Protein AF-A0A5K1H1U4-F1 (afdb_monomer_lite)

Organism: NCBI:txid210225

InterPro domains:
  IPR005630 Terpene synthase, metal-binding domain [PF03936] (1-56)
  IPR008949 Isoprenoid synthase domain superfamily [G3DSA:1.10.600.10] (1-58)
  IPR008949 Isoprenoid synthase domain superfamily [SSF48576] (1-56)

Sequence (58 aa):
WVSVCRAYLVGVRWHHARQTPRLEEYLSNIRAAMTGPILLPAHFFLYQNIEEQAIQKL

Structure (mmCIF, N/CA/C/O backbone):
data_AF-A0A5K1H1U4-F1
#
_entry.id   AF-A0A5K1H1U4-F1
#
loop_
_atom_site.group_PDB
_atom_site.id
_atom_site.type_symbol
_atom_site.label_atom_id
_atom_site.label_alt_id
_atom_site.label_comp_id
_atom_site.label_asym_id
_atom_site.label_entity_id
_atom_site.label_seq_id
_atom_site.pdbx_PDB_ins_code
_atom_site.Cartn_x
_atom_site.Cartn_y
_atom_site.Cartn_z
_atom_site.occupancy
_atom_site.B_iso_or_equiv
_atom_site.auth_seq_id
_atom_site.auth_comp_id
_atom_site.auth_asym_id
_atom_site.auth_atom_id
_atom_site.pdbx_PDB_model_num
ATOM 1 N N . TRP A 1 1 ? -9.454 -3.305 4.233 1.00 79.31 1 TRP A N 1
ATOM 2 C CA . TRP A 1 1 ? -9.536 -4.462 3.310 1.00 79.31 1 TRP A CA 1
ATOM 3 C C . TRP A 1 1 ? -9.541 -4.064 1.839 1.00 79.31 1 TRP A C 1
ATOM 5 O O . TRP A 1 1 ? -8.589 -4.411 1.156 1.00 79.31 1 TRP A O 1
ATOM 15 N N . VAL A 1 2 ? -10.531 -3.306 1.340 1.00 87.81 2 VAL A N 1
ATOM 16 C CA . VAL A 1 2 ? -10.600 -2.914 -0.090 1.00 87.81 2 VAL A CA 1
ATOM 17 C C . VAL A 1 2 ? -9.319 -2.230 -0.590 1.00 87.81 2 VAL A C 1
ATOM 19 O O . VAL A 1 2 ? -8.845 -2.545 -1.679 1.00 87.81 2 VAL A O 1
ATOM 22 N N . SER A 1 3 ? -8.735 -1.330 0.206 1.00 85.12 3 SER A N 1
ATOM 23 C CA . SER A 1 3 ? -7.464 -0.656 -0.102 1.00 85.12 3 SER A CA 1
ATOM 24 C C . SER A 1 3 ? -6.307 -1.639 -0.310 1.00 85.12 3 SER A C 1
ATOM 26 O O . SER A 1 3 ? -5.606 -1.553 -1.313 1.00 85.12 3 SER A O 1
ATOM 28 N N . VAL A 1 4 ? -6.166 -2.620 0.584 1.00 87.50 4 VAL A N 1
ATOM 29 C CA . VAL A 1 4 ? -5.130 -3.663 0.517 1.00 87.50 4 VAL A CA 1
ATOM 30 C C . VAL A 1 4 ? -5.301 -4.531 -0.727 1.00 87.50 4 VAL A C 1
ATOM 32 O O . VAL A 1 4 ? -4.349 -4.738 -1.475 1.00 87.50 4 VAL A O 1
ATOM 35 N N . CYS A 1 5 ? -6.531 -4.971 -1.015 1.00 91.19 5 CYS A N 1
ATOM 36 C CA . CYS A 1 5 ? -6.818 -5.753 -2.218 1.00 91.19 5 CYS A CA 1
ATOM 37 C C . CYS A 1 5 ? -6.473 -4.975 -3.497 1.00 91.19 5 CYS A C 1
ATOM 39 O O . CYS A 1 5 ? -5.874 -5.533 -4.416 1.00 91.19 5 CYS A O 1
ATOM 41 N N . ARG A 1 6 ? -6.802 -3.676 -3.559 1.00 93.38 6 ARG A N 1
ATOM 42 C CA . ARG A 1 6 ? -6.416 -2.819 -4.692 1.00 93.38 6 ARG A CA 1
ATOM 43 C C . ARG A 1 6 ? -4.898 -2.711 -4.823 1.00 93.38 6 ARG A C 1
ATOM 45 O O . ARG A 1 6 ? -4.393 -2.827 -5.936 1.00 93.38 6 ARG A O 1
ATOM 52 N N . ALA A 1 7 ? -4.180 -2.551 -3.714 1.00 93.50 7 ALA A N 1
ATOM 53 C CA . ALA A 1 7 ? -2.725 -2.448 -3.727 1.00 93.50 7 ALA A CA 1
ATOM 54 C C . ALA A 1 7 ? -2.041 -3.743 -4.212 1.00 93.50 7 ALA A C 1
ATOM 56 O O . ALA A 1 7 ? -1.066 -3.690 -4.966 1.00 93.50 7 ALA A O 1
ATOM 57 N N . TYR A 1 8 ? -2.590 -4.914 -3.868 1.00 93.75 8 TYR A N 1
ATOM 58 C CA . TYR A 1 8 ? -2.137 -6.193 -4.429 1.00 93.75 8 TYR A CA 1
ATOM 59 C C . TYR A 1 8 ? -2.388 -6.294 -5.932 1.00 93.75 8 TYR A C 1
ATOM 61 O O . TYR A 1 8 ? -1.491 -6.695 -6.671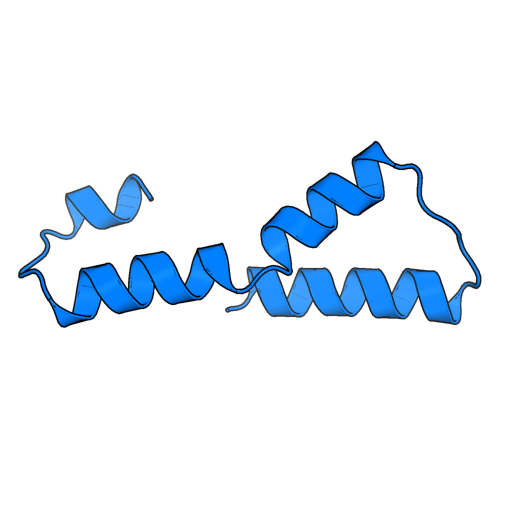 1.00 93.75 8 TYR A O 1
ATOM 69 N N . LEU A 1 9 ? -3.562 -5.875 -6.411 1.00 96.75 9 LEU A 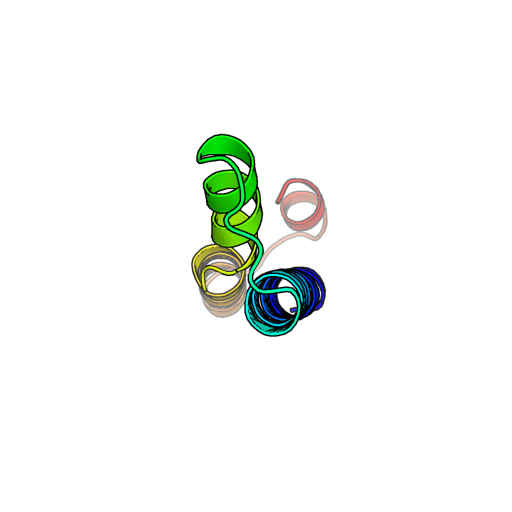N 1
ATOM 70 C CA . LEU A 1 9 ? -3.857 -5.869 -7.847 1.00 96.75 9 LEU A CA 1
ATOM 71 C C . LEU A 1 9 ? -2.903 -4.958 -8.633 1.00 96.75 9 LEU A C 1
ATOM 73 O O . LEU A 1 9 ? -2.528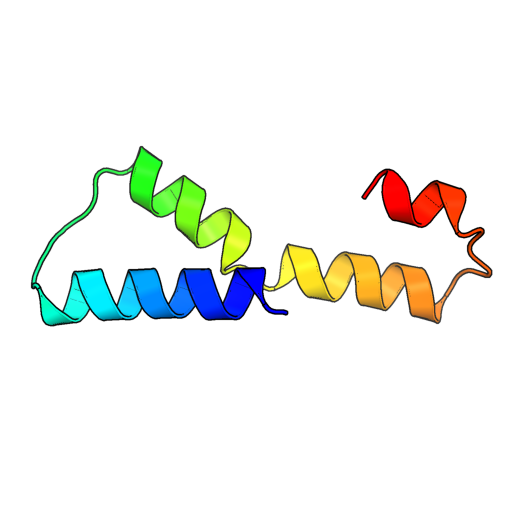 -5.300 -9.753 1.00 96.75 9 LEU A O 1
ATOM 77 N N . VAL A 1 10 ? -2.478 -3.830 -8.059 1.00 96.75 10 VAL A N 1
ATOM 78 C CA . VAL A 1 10 ? -1.444 -2.970 -8.658 1.00 96.75 10 VAL A CA 1
ATOM 79 C C . VAL A 1 10 ? -0.113 -3.718 -8.779 1.00 96.75 10 VAL A C 1
ATOM 81 O O . VAL A 1 10 ? 0.473 -3.732 -9.860 1.00 96.75 10 VAL A O 1
ATOM 84 N N . GLY A 1 11 ? 0.318 -4.419 -7.724 1.00 95.31 11 GLY A N 1
ATOM 85 C CA . GLY A 1 11 ? 1.526 -5.252 -7.765 1.00 95.31 11 GLY A CA 1
ATOM 86 C C . GLY A 1 11 ? 1.455 -6.351 -8.831 1.00 95.31 11 GLY A C 1
ATOM 87 O O . GLY A 1 11 ? 2.401 -6.538 -9.598 1.00 95.31 11 GLY A O 1
ATOM 88 N N . VAL A 1 12 ? 0.303 -7.018 -8.948 1.00 97.06 12 VAL A N 1
ATOM 89 C CA . VAL A 1 12 ? 0.052 -8.027 -9.992 1.00 97.06 12 VAL A CA 1
ATOM 90 C C . VAL A 1 12 ? 0.136 -7.413 -11.392 1.00 97.06 12 VAL A C 1
ATOM 92 O O . VAL A 1 12 ? 0.729 -8.018 -12.285 1.00 97.06 12 VAL A O 1
ATOM 95 N N . ARG A 1 13 ? -0.409 -6.207 -11.598 1.00 97.56 13 ARG A N 1
ATOM 96 C CA . ARG A 1 13 ? -0.334 -5.505 -12.891 1.00 97.56 13 ARG A CA 1
ATOM 97 C C . ARG A 1 13 ? 1.099 -5.157 -13.272 1.00 97.56 13 ARG A C 1
ATOM 99 O O . ARG A 1 13 ? 1.482 -5.424 -14.408 1.00 97.56 13 ARG A O 1
ATOM 106 N N . TRP A 1 14 ? 1.889 -4.618 -12.342 1.00 97.44 14 TRP A N 1
ATOM 107 C CA . TRP A 1 14 ? 3.306 -4.332 -12.587 1.00 97.44 14 TRP A CA 1
ATOM 108 C C . TRP A 1 14 ? 4.073 -5.595 -12.976 1.00 97.44 14 TRP A C 1
ATOM 110 O O . TRP A 1 14 ? 4.768 -5.603 -13.992 1.00 97.44 14 TRP A O 1
ATOM 120 N N . HIS A 1 15 ? 3.871 -6.686 -12.233 1.00 96.44 15 HIS A N 1
ATOM 121 C CA . HIS A 1 15 ? 4.501 -7.970 -12.524 1.00 96.44 15 HIS A CA 1
ATOM 122 C C . HIS A 1 15 ? 4.108 -8.509 -13.909 1.00 96.44 15 HIS A C 1
ATOM 124 O O . HIS A 1 15 ? 4.976 -8.848 -14.713 1.00 96.44 15 HIS A O 1
ATOM 130 N N . HIS A 1 16 ? 2.808 -8.542 -14.223 1.00 98.19 16 HIS A N 1
ATOM 131 C CA . HIS A 1 16 ? 2.310 -9.036 -15.510 1.00 98.19 16 HIS A CA 1
ATOM 132 C C . HIS A 1 16 ? 2.807 -8.192 -16.694 1.00 98.19 16 HIS A C 1
ATOM 134 O O . HIS A 1 16 ? 3.141 -8.731 -17.746 1.00 98.19 16 HIS A O 1
ATOM 140 N N . ALA A 1 17 ? 2.895 -6.872 -16.523 1.00 97.56 17 ALA A N 1
ATOM 141 C CA . ALA A 1 17 ? 3.398 -5.957 -17.544 1.00 97.56 17 ALA A CA 1
ATOM 142 C C . ALA A 1 17 ? 4.936 -5.916 -17.639 1.00 97.56 17 ALA A C 1
ATOM 144 O O . ALA A 1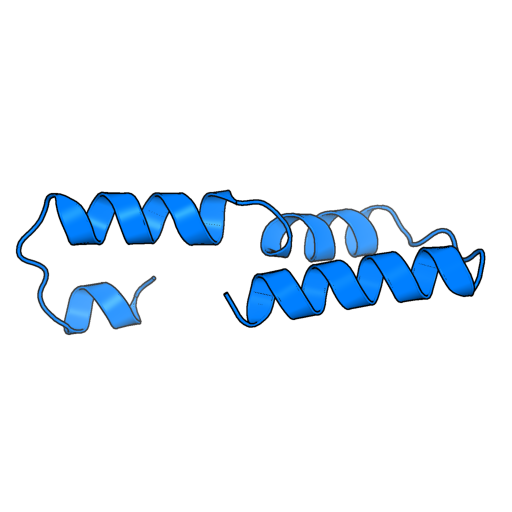 17 ? 5.462 -5.197 -18.486 1.00 97.56 17 ALA A O 1
ATOM 145 N N . ARG A 1 18 ? 5.664 -6.645 -16.774 1.00 97.38 18 ARG A N 1
ATOM 146 C CA . ARG A 1 18 ? 7.127 -6.528 -16.596 1.00 97.38 18 ARG A CA 1
ATOM 147 C C . ARG A 1 18 ? 7.581 -5.079 -16.376 1.00 97.38 18 ARG A C 1
ATOM 149 O O . ARG A 1 18 ? 8.657 -4.675 -16.811 1.00 97.38 18 ARG A O 1
ATOM 156 N N . GLN A 1 19 ? 6.740 -4.295 -15.711 1.00 97.12 19 GLN A N 1
ATOM 157 C CA . GLN A 1 19 ? 7.005 -2.899 -15.412 1.00 97.12 19 GLN A CA 1
ATOM 158 C C . GLN A 1 19 ? 7.676 -2.790 -14.046 1.00 97.12 19 GLN A C 1
ATOM 160 O O . GLN A 1 19 ? 7.127 -3.243 -13.041 1.00 97.12 19 GLN A O 1
ATOM 165 N N . THR A 1 20 ? 8.823 -2.117 -14.000 1.00 97.06 20 THR A N 1
ATOM 166 C CA . THR A 1 20 ? 9.440 -1.694 -12.742 1.00 97.06 20 THR A CA 1
ATOM 167 C C . THR A 1 20 ? 8.930 -0.292 -12.400 1.00 97.06 20 THR A C 1
ATOM 169 O O . THR A 1 20 ? 9.231 0.645 -13.145 1.00 97.06 20 THR A O 1
ATOM 172 N N . PRO A 1 21 ? 8.130 -0.119 -11.332 1.00 96.38 21 PRO A N 1
ATOM 173 C CA . PRO A 1 21 ? 7.662 1.201 -10.920 1.00 96.38 21 PRO A CA 1
ATOM 174 C C . PRO A 1 21 ? 8.819 2.053 -10.393 1.00 96.38 21 PRO A C 1
ATOM 176 O O . PRO A 1 21 ? 9.872 1.539 -9.998 1.00 96.38 21 PRO A O 1
ATOM 179 N N . ARG A 1 22 ? 8.609 3.368 -10.327 1.00 97.75 22 ARG A N 1
ATOM 180 C CA . ARG A 1 22 ? 9.528 4.249 -9.598 1.00 97.75 22 ARG A CA 1
ATOM 181 C C . ARG A 1 22 ? 9.464 3.936 -8.105 1.00 97.75 22 ARG A C 1
ATOM 183 O O . ARG A 1 22 ? 8.447 3.466 -7.597 1.00 97.75 22 ARG A O 1
ATOM 190 N N . LEU A 1 23 ? 10.537 4.254 -7.383 1.00 96.31 23 LEU A N 1
ATOM 191 C CA . LEU A 1 23 ? 10.617 4.007 -5.942 1.00 96.31 23 LEU A CA 1
ATOM 192 C C . LEU A 1 23 ? 9.439 4.638 -5.179 1.00 96.31 23 LEU A C 1
ATOM 194 O O . LEU A 1 23 ? 8.824 3.987 -4.342 1.00 96.31 23 LEU A O 1
ATOM 198 N N . GLU A 1 24 ? 9.085 5.880 -5.500 1.00 96.56 24 GLU A N 1
ATOM 199 C CA . GLU A 1 24 ? 7.976 6.599 -4.860 1.00 96.56 24 GLU A CA 1
ATOM 200 C C . GLU A 1 24 ? 6.614 5.928 -5.119 1.00 96.56 24 GLU A C 1
ATOM 202 O O . GLU A 1 24 ? 5.809 5.751 -4.201 1.00 96.56 24 GLU A O 1
ATOM 207 N N . GLU A 1 25 ? 6.376 5.479 -6.354 1.00 95.31 25 GLU A N 1
ATOM 208 C CA . GLU A 1 25 ? 5.163 4.748 -6.746 1.00 95.31 25 GLU A CA 1
ATOM 209 C C . GLU A 1 25 ? 5.070 3.408 -6.010 1.00 95.31 25 GLU A C 1
ATOM 211 O O . GLU A 1 25 ? 4.022 3.053 -5.469 1.00 95.31 25 GLU A O 1
ATOM 216 N N . TYR A 1 26 ? 6.185 2.685 -5.916 1.00 95.00 26 TYR A N 1
ATOM 217 C CA . TYR A 1 26 ? 6.254 1.435 -5.171 1.00 95.00 26 TYR A CA 1
ATOM 218 C C . TYR A 1 26 ? 5.963 1.637 -3.680 1.00 95.00 26 TYR A C 1
ATOM 220 O O . TYR A 1 26 ? 5.115 0.940 -3.119 1.00 95.00 26 TYR A O 1
ATOM 228 N N . LEU A 1 27 ? 6.618 2.614 -3.044 1.00 94.25 27 LEU A N 1
ATOM 229 C CA . LEU A 1 27 ? 6.456 2.900 -1.616 1.00 94.25 27 LEU A CA 1
ATOM 230 C C . LEU A 1 27 ? 5.034 3.358 -1.277 1.00 94.25 27 LEU A C 1
ATOM 232 O O . LEU A 1 27 ? 4.475 2.926 -0.265 1.00 94.25 27 LEU A O 1
ATOM 236 N N . SER A 1 28 ? 4.427 4.190 -2.127 1.00 92.50 28 SER A N 1
ATOM 237 C CA . SER A 1 28 ? 3.034 4.613 -1.947 1.00 92.50 28 SER A CA 1
ATOM 238 C C . SER A 1 28 ? 2.053 3.437 -2.036 1.00 92.50 28 SER A C 1
ATOM 240 O O . SER A 1 28 ? 1.168 3.324 -1.185 1.00 92.50 28 SER A O 1
ATOM 242 N N . ASN A 1 29 ? 2.246 2.512 -2.984 1.00 93.62 29 ASN A N 1
ATOM 243 C CA . ASN A 1 29 ? 1.406 1.319 -3.099 1.00 93.62 29 ASN A CA 1
ATOM 244 C C . ASN A 1 29 ? 1.618 0.352 -1.925 1.00 93.62 29 ASN A C 1
ATOM 246 O O . ASN A 1 29 ? 0.652 -0.151 -1.348 1.00 93.62 29 ASN A O 1
ATOM 250 N N . ILE A 1 30 ? 2.871 0.122 -1.521 1.00 89.19 30 ILE A N 1
ATOM 251 C CA . ILE A 1 30 ? 3.180 -0.789 -0.414 1.00 89.19 30 ILE A CA 1
ATOM 252 C C . ILE A 1 30 ? 2.644 -0.291 0.918 1.00 89.19 30 ILE A C 1
ATOM 254 O O . ILE A 1 30 ? 2.184 -1.107 1.713 1.00 89.19 30 ILE A O 1
ATOM 258 N N . ARG A 1 31 ? 2.611 1.025 1.150 1.00 86.94 31 ARG A N 1
ATOM 259 C CA . ARG A 1 31 ? 1.971 1.588 2.345 1.00 86.94 31 ARG A CA 1
ATOM 260 C C . ARG A 1 31 ? 0.533 1.088 2.508 1.00 86.94 31 ARG A C 1
ATOM 262 O O . ARG A 1 31 ? 0.143 0.748 3.620 1.00 86.94 31 ARG A O 1
ATOM 269 N N . ALA A 1 32 ? -0.222 1.010 1.413 1.00 83.75 32 ALA A N 1
ATOM 270 C CA . ALA A 1 32 ? -1.578 0.470 1.409 1.00 83.75 32 ALA A CA 1
ATOM 271 C C . ALA A 1 32 ? -1.624 -1.070 1.370 1.00 83.75 32 ALA A C 1
ATOM 273 O O . ALA A 1 32 ? -2.602 -1.644 1.832 1.00 83.75 32 ALA A O 1
ATOM 274 N N . ALA A 1 33 ? -0.599 -1.739 0.830 1.00 80.50 33 ALA A N 1
ATOM 275 C CA . ALA A 1 33 ? -0.510 -3.202 0.757 1.00 80.50 33 ALA A CA 1
ATOM 276 C C . ALA A 1 33 ? -0.064 -3.868 2.072 1.00 80.50 33 ALA A C 1
ATOM 278 O O . ALA A 1 33 ? -0.270 -5.069 2.260 1.00 80.50 33 ALA A O 1
ATOM 279 N N . MET A 1 34 ? 0.584 -3.116 2.966 1.00 80.88 34 MET A N 1
ATOM 280 C CA . MET A 1 34 ? 0.993 -3.611 4.275 1.00 80.88 34 MET A CA 1
ATOM 281 C C . MET A 1 34 ? -0.224 -3.951 5.141 1.00 80.88 34 MET A C 1
ATOM 283 O O . MET A 1 34 ? -1.296 -3.363 5.027 1.00 80.88 34 MET A O 1
ATOM 287 N N . THR A 1 35 ? -0.039 -4.894 6.062 1.00 69.12 35 THR A N 1
ATOM 288 C CA . THR A 1 35 ? -1.068 -5.300 7.026 1.00 69.12 35 THR A CA 1
ATOM 289 C C . THR A 1 35 ? -1.266 -4.286 8.151 1.00 69.12 35 THR A C 1
ATOM 291 O O . THR A 1 35 ? -2.275 -4.367 8.841 1.00 69.12 35 THR A O 1
ATOM 294 N N . GLY A 1 36 ? -0.370 -3.305 8.325 1.00 70.50 36 GLY A N 1
ATOM 295 C CA . GLY A 1 36 ? -0.490 -2.237 9.330 1.00 70.50 36 GLY A CA 1
ATOM 296 C C . GLY A 1 36 ? -1.844 -1.507 9.295 1.00 70.50 36 GLY A C 1
ATOM 297 O O . GLY A 1 36 ? -2.534 -1.506 10.311 1.00 70.50 36 GLY A O 1
ATOM 298 N N . PRO A 1 37 ? -2.294 -0.997 8.133 1.00 68.94 37 PRO A N 1
ATOM 299 C CA . PRO A 1 37 ? -3.640 -0.444 7.930 1.00 68.94 37 PRO A CA 1
ATOM 300 C C . PRO A 1 37 ? -4.829 -1.369 8.249 1.00 68.94 37 PRO A C 1
ATOM 302 O O . PRO A 1 37 ? -5.965 -0.908 8.246 1.00 68.94 37 PRO A O 1
ATOM 305 N N . ILE A 1 38 ? -4.612 -2.668 8.475 1.00 72.25 38 ILE A N 1
ATOM 306 C CA . ILE A 1 38 ? -5.654 -3.621 8.897 1.00 72.25 38 ILE A CA 1
ATOM 307 C C . ILE A 1 38 ? -5.490 -3.973 10.377 1.00 72.25 38 ILE A C 1
ATOM 309 O O . ILE A 1 38 ? -6.463 -3.945 11.127 1.00 72.25 38 ILE A O 1
ATOM 313 N N . LEU A 1 39 ? -4.270 -4.307 10.797 1.00 76.00 39 LEU A N 1
ATOM 314 C CA . LEU A 1 39 ? -3.971 -4.793 12.140 1.00 76.00 39 LEU A CA 1
ATOM 315 C C . LEU A 1 39 ? -4.118 -3.700 13.198 1.00 76.00 39 LEU A C 1
ATOM 317 O O . LEU A 1 39 ? -4.632 -3.992 14.272 1.00 76.00 39 LEU A O 1
ATOM 321 N N . LEU A 1 40 ? -3.725 -2.455 12.904 1.00 74.44 40 LEU A N 1
ATOM 322 C CA . LEU A 1 40 ? -3.881 -1.342 13.847 1.00 74.44 40 LEU A CA 1
ATOM 323 C C . LEU A 1 40 ? -5.358 -1.041 14.141 1.00 74.44 40 LEU A C 1
ATOM 325 O O . LEU A 1 40 ? -5.720 -1.056 15.317 1.00 74.44 40 LEU A O 1
ATOM 329 N N . PRO A 1 41 ? -6.232 -0.849 13.131 1.00 72.94 41 PRO A N 1
ATOM 330 C CA . PRO A 1 41 ? -7.656 -0.680 13.392 1.00 72.94 41 PRO A CA 1
ATOM 331 C C . PRO A 1 41 ? -8.270 -1.903 14.075 1.00 72.94 41 PRO A C 1
ATOM 333 O O . PRO A 1 41 ? -8.981 -1.746 15.058 1.00 72.94 41 PRO A O 1
ATOM 336 N N . ALA A 1 42 ? -7.964 -3.124 13.619 1.00 74.94 42 ALA A N 1
ATOM 337 C CA . ALA A 1 42 ? -8.507 -4.339 14.231 1.00 74.94 42 ALA A CA 1
ATOM 338 C C . ALA A 1 42 ? -8.120 -4.468 15.713 1.00 74.94 42 ALA A C 1
ATOM 340 O O . ALA A 1 42 ? -8.970 -4.778 16.542 1.00 74.94 42 ALA A O 1
ATOM 341 N N . HIS A 1 43 ? -6.863 -4.185 16.065 1.00 75.75 43 HIS A N 1
ATOM 342 C CA . HIS A 1 43 ? -6.416 -4.17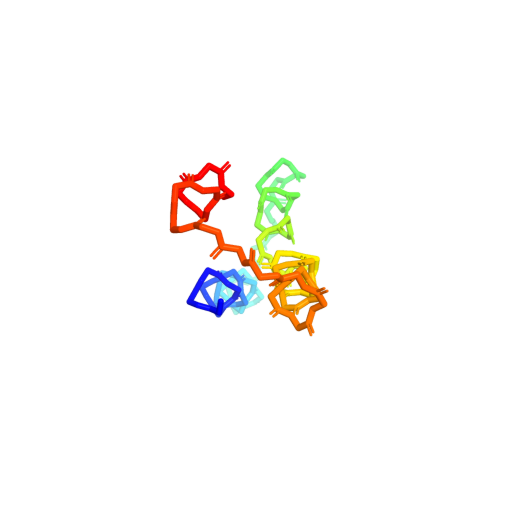6 17.456 1.00 75.75 43 HIS A CA 1
ATOM 343 C C . HIS A 1 43 ? -7.130 -3.096 18.279 1.00 75.75 43 HIS A C 1
ATOM 345 O O . HIS A 1 43 ? -7.587 -3.375 19.385 1.00 75.75 43 HIS A O 1
ATOM 351 N N . PHE A 1 44 ? -7.276 -1.891 17.721 1.00 73.81 44 PHE A N 1
ATOM 352 C CA . PHE A 1 44 ? -7.970 -0.782 18.371 1.00 73.81 44 PHE A CA 1
ATOM 353 C C . PHE A 1 44 ? -9.441 -1.137 18.657 1.00 73.81 44 PHE A C 1
ATOM 355 O O . PHE A 1 44 ? -9.887 -1.022 19.797 1.00 73.81 44 PHE A O 1
ATOM 362 N N . PHE A 1 45 ? -10.158 -1.684 17.670 1.00 73.12 45 PHE A N 1
ATOM 363 C CA . PHE A 1 45 ? -11.564 -2.091 17.793 1.00 73.12 45 PHE A CA 1
ATOM 364 C C . PHE A 1 45 ? -11.819 -3.253 18.751 1.00 73.12 45 PHE A C 1
ATOM 366 O O . PHE A 1 45 ? -12.902 -3.338 19.323 1.00 73.12 45 PHE A O 1
ATOM 373 N N . LEU A 1 46 ? -10.851 -4.150 18.934 1.00 74.94 46 LEU A N 1
ATOM 374 C CA . LEU A 1 46 ? -11.003 -5.301 19.827 1.00 74.94 46 LEU A CA 1
ATOM 375 C C . LEU A 1 46 ? -10.783 -4.956 21.307 1.00 74.94 46 LEU A C 1
ATOM 377 O O . LEU A 1 46 ? -11.251 -5.698 22.167 1.00 74.94 46 LEU A O 1
ATOM 381 N N . TYR A 1 47 ? -10.076 -3.863 21.611 1.00 66.56 47 TYR A N 1
ATOM 382 C CA . TYR A 1 47 ? -9.653 -3.532 22.978 1.00 66.56 47 TYR A CA 1
ATOM 383 C C . TYR A 1 47 ? -10.287 -2.263 23.561 1.00 66.56 47 TYR A C 1
ATOM 385 O O . TYR A 1 47 ? -10.156 -2.033 24.763 1.00 66.56 47 TYR A O 1
ATOM 393 N N . GLN A 1 48 ? -10.954 -1.433 22.755 1.00 64.75 48 GLN A N 1
ATOM 394 C CA . GLN A 1 48 ? -11.482 -0.137 23.190 1.00 64.75 48 GLN A CA 1
ATOM 395 C C . GLN A 1 48 ? -12.963 0.010 22.816 1.00 64.75 48 GLN A C 1
ATOM 397 O O . GLN A 1 48 ? -13.379 -0.367 21.722 1.00 64.75 48 GLN A O 1
ATOM 402 N N . ASN A 1 49 ? -13.759 0.600 23.713 1.00 67.94 49 ASN A N 1
ATOM 403 C CA . ASN A 1 49 ? -15.143 0.981 23.423 1.00 67.94 49 ASN A CA 1
ATOM 404 C C . ASN A 1 49 ? -15.116 2.332 22.690 1.00 67.94 49 ASN A C 1
ATOM 406 O O . ASN A 1 49 ? -15.013 3.385 23.317 1.00 67.94 49 ASN A O 1
ATOM 410 N N . ILE A 1 50 ? -15.055 2.287 21.360 1.00 70.94 50 ILE A N 1
ATOM 411 C CA . ILE A 1 50 ? -14.698 3.444 20.530 1.00 70.94 50 ILE A CA 1
ATOM 412 C C . ILE A 1 50 ? -15.947 4.155 20.022 1.00 70.94 50 ILE A C 1
ATOM 414 O O . ILE A 1 50 ? -16.814 3.544 19.401 1.00 70.94 50 ILE A O 1
ATOM 418 N N . GLU A 1 51 ? -15.987 5.472 20.218 1.00 7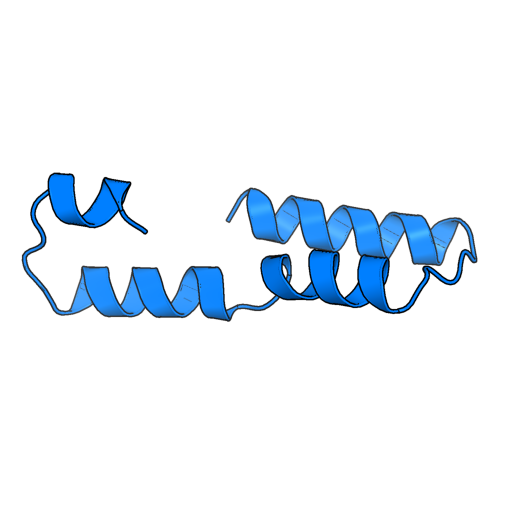4.06 51 GLU A N 1
ATOM 419 C CA . GLU A 1 51 ? -16.985 6.338 19.598 1.00 74.06 51 GLU A CA 1
ATOM 420 C C . GLU A 1 51 ? -16.738 6.492 18.093 1.00 74.06 51 GLU A C 1
ATOM 422 O O . GLU A 1 51 ? -15.609 6.667 17.630 1.00 74.06 51 GLU A O 1
ATOM 427 N N . GLU A 1 52 ? -17.820 6.511 17.321 1.00 70.19 52 GLU A N 1
ATOM 428 C CA . GLU A 1 52 ? -17.808 6.560 15.855 1.00 70.19 52 GLU A CA 1
ATOM 429 C C . GLU A 1 52 ? -17.009 7.755 15.287 1.00 70.19 52 GLU A C 1
ATOM 431 O O . GLU A 1 52 ? -16.396 7.671 14.223 1.00 70.19 52 GLU A O 1
ATOM 436 N N . GLN A 1 53 ? -16.922 8.857 16.038 1.00 68.56 53 GLN A N 1
ATOM 437 C CA . GLN A 1 53 ? -16.147 10.046 15.669 1.00 68.56 53 GLN A CA 1
ATOM 438 C C . GLN A 1 53 ? -14.631 9.813 15.653 1.00 68.56 53 GLN A C 1
ATOM 440 O O . GLN A 1 53 ? -13.916 10.452 14.878 1.00 68.56 53 GLN A O 1
ATOM 445 N N . ALA A 1 54 ? -14.122 8.908 16.492 1.00 70.62 54 ALA A N 1
ATOM 446 C CA . ALA A 1 54 ? -12.710 8.537 16.485 1.00 70.62 54 ALA A CA 1
ATOM 447 C C . ALA A 1 54 ? -12.364 7.672 15.262 1.00 70.62 54 ALA A C 1
ATOM 449 O O . ALA A 1 54 ? -11.230 7.703 14.790 1.00 70.62 54 ALA A O 1
ATOM 450 N N . ILE A 1 55 ? -13.352 6.963 14.707 1.00 69.25 55 ILE A N 1
ATOM 451 C CA . ILE A 1 55 ? -13.200 6.115 13.519 1.00 69.25 55 ILE A CA 1
ATOM 452 C C . ILE A 1 55 ? -13.025 6.958 12.258 1.00 69.25 55 ILE A C 1
ATOM 454 O O . ILE A 1 55 ? -12.203 6.626 11.415 1.00 69.25 55 ILE A O 1
ATOM 458 N N . GLN A 1 56 ? -13.751 8.071 12.131 1.00 71.00 56 GLN A N 1
ATOM 459 C CA . GLN A 1 56 ? -13.664 8.933 10.943 1.00 71.00 56 GLN A CA 1
ATOM 460 C C . GLN A 1 56 ? -12.334 9.694 10.817 1.00 71.00 56 GLN A C 1
ATOM 462 O O . GLN A 1 56 ? -12.050 10.260 9.763 1.00 71.00 56 GLN A O 1
ATOM 467 N N . LYS A 1 57 ? -11.533 9.739 11.890 1.00 65.12 57 LYS A N 1
ATOM 468 C CA . LYS A 1 57 ? -10.207 10.377 11.911 1.00 65.12 57 LYS A CA 1
ATOM 469 C C . LYS A 1 57 ? -9.059 9.405 11.595 1.00 65.12 57 LYS A C 1
ATOM 471 O O . LYS A 1 57 ? -7.918 9.861 11.522 1.00 65.12 57 LYS A O 1
ATOM 476 N N . LEU A 1 58 ? -9.350 8.107 11.453 1.00 62.28 58 LEU A N 1
ATOM 477 C CA . LEU A 1 58 ? -8.414 7.052 11.038 1.00 62.28 58 LEU A CA 1
ATOM 478 C C . LEU A 1 58 ? -8.398 6.902 9.513 1.00 62.28 58 LEU A C 1
ATOM 480 O O . LEU A 1 58 ? -7.290 6.676 8.977 1.00 62.28 58 LEU A O 1
#

Radius of gyration: 14.85 Å; chains: 1; bounding box: 28×19×41 Å

Foldseek 3Di:
DVLLVVLVVVVVVCVVVVHDDDPVVNVVSVVSNDCCVVVVVVVCVVPDPDDPVVVVVD

pLDDT: mean 83.67, std 11.87, range [62.28, 98.19]

Secondary structure (DSSP, 8-state):
-HHHHHHHHHHHHHHHTT----HHHHHHHHHHHSSHHHHHHHHHHHHS---HHHHTT-